Protein AF-A0A353LFD5-F1 (afdb_monomer_lite)

pLDDT: mean 95.11, std 3.33, range [70.06, 97.75]

Secondary structure (DSSP, 8-state):
--SS-STT--------HHHHHHHHHHHHHHHSS--HHHHHHHHHHHHTTHHHHHHHHHHHHHHHHHHHHHHHHHHHS-TT-EE---SSSS---EEPPTT--HHHHHHHHHTTT--

Foldseek 3Di:
DLLLDCVLVDDDDDDDPVCVVVVQVVCCVPPNDRDVVSVVVVVVCVVVPVSVVSVVVSQVVVVVVLVVVVVCCVVPPDPQKDWDRDPDDDDIDIDHPPPDDVVVVVVVVVVVVHD

Structure (mmCIF, N/CA/C/O backbone):
data_AF-A0A353LFD5-F1
#
_entry.id   AF-A0A353LFD5-F1
#
loop_
_atom_site.group_PDB
_atom_site.id
_atom_site.type_symbol
_atom_site.label_atom_id
_atom_site.label_alt_id
_atom_site.label_comp_id
_atom_site.label_asym_id
_atom_site.label_entity_id
_atom_site.label_seq_id
_atom_site.pdbx_PDB_ins_code
_atom_site.Cartn_x
_atom_site.Cartn_y
_atom_site.Cartn_z
_atom_site.occupancy
_atom_site.B_iso_or_equiv
_atom_site.auth_seq_id
_atom_site.auth_comp_id
_atom_site.auth_asym_id
_atom_site.auth_atom_id
_atom_site.pdbx_PDB_model_num
ATOM 1 N N . SER A 1 1 ? 5.084 -2.152 -6.840 1.00 70.06 1 SER A N 1
ATOM 2 C CA . SER A 1 1 ? 5.144 -2.527 -5.406 1.00 70.06 1 SER A CA 1
ATOM 3 C C . SER A 1 1 ? 3.905 -3.264 -4.891 1.00 70.06 1 SER A C 1
ATOM 5 O O . SER A 1 1 ? 4.095 -4.202 -4.135 1.00 70.06 1 SER A O 1
ATOM 7 N N . LYS A 1 2 ? 2.661 -2.901 -5.256 1.00 86.06 2 LYS A N 1
ATOM 8 C CA . LYS A 1 2 ? 1.443 -3.594 -4.760 1.00 86.06 2 LYS A CA 1
ATOM 9 C C . LYS A 1 2 ? 0.759 -4.546 -5.753 1.00 86.06 2 LYS A C 1
ATOM 11 O O . LYS A 1 2 ? -0.085 -5.324 -5.345 1.00 86.06 2 LYS A O 1
ATOM 16 N N . ILE A 1 3 ? 1.168 -4.514 -7.024 1.00 88.38 3 ILE A N 1
ATOM 17 C CA . ILE A 1 3 ? 0.632 -5.370 -8.105 1.00 88.38 3 ILE A CA 1
ATOM 18 C C . ILE A 1 3 ? 1.606 -6.461 -8.583 1.00 88.38 3 ILE A C 1
ATOM 20 O O . ILE A 1 3 ? 1.261 -7.260 -9.435 1.00 88.38 3 ILE A O 1
ATOM 24 N N . LEU A 1 4 ? 2.835 -6.453 -8.066 1.00 85.31 4 LEU A N 1
ATOM 25 C CA . LEU A 1 4 ? 3.954 -7.308 -8.497 1.00 85.31 4 LEU A CA 1
ATOM 26 C C . LEU A 1 4 ? 4.899 -7.652 -7.324 1.00 85.31 4 LEU A C 1
ATOM 28 O O . LEU A 1 4 ? 5.911 -8.317 -7.498 1.00 85.31 4 LEU A O 1
ATOM 32 N N . GLY A 1 5 ? 4.598 -7.152 -6.120 1.00 86.25 5 GLY A N 1
ATOM 33 C CA . GLY A 1 5 ? 5.456 -7.262 -4.940 1.00 86.25 5 GLY A CA 1
ATOM 34 C C . GLY A 1 5 ? 6.403 -6.064 -4.727 1.00 86.25 5 GLY A C 1
ATOM 35 O O . GLY A 1 5 ? 6.830 -5.400 -5.681 1.00 86.25 5 GLY A O 1
ATOM 36 N N . PRO A 1 6 ? 6.717 -5.716 -3.465 1.00 88.31 6 PRO A N 1
ATOM 37 C CA . PRO A 1 6 ? 7.608 -4.603 -3.142 1.00 88.31 6 PRO A CA 1
ATOM 38 C C . PRO A 1 6 ? 9.089 -4.935 -3.364 1.00 88.31 6 PRO A C 1
ATOM 40 O O . PRO A 1 6 ? 9.851 -4.012 -3.643 1.00 88.31 6 PRO A O 1
ATOM 43 N N . GLY A 1 7 ? 9.477 -6.215 -3.292 1.00 91.50 7 GLY A N 1
ATOM 44 C CA . GLY A 1 7 ? 10.869 -6.676 -3.389 1.00 91.50 7 GLY A CA 1
ATOM 45 C C . GLY A 1 7 ? 11.529 -6.454 -4.752 1.00 91.50 7 GLY A C 1
ATOM 46 O O . GLY A 1 7 ? 12.739 -6.288 -4.812 1.00 91.50 7 GLY A O 1
ATOM 47 N N . LEU A 1 8 ? 10.749 -6.340 -5.834 1.00 92.31 8 LEU A N 1
ATOM 48 C CA . LEU A 1 8 ? 11.294 -6.077 -7.174 1.00 92.31 8 LEU A CA 1
ATOM 49 C C . LEU A 1 8 ? 11.903 -4.675 -7.323 1.00 92.31 8 LEU A C 1
ATOM 51 O O . LEU A 1 8 ? 12.652 -4.443 -8.269 1.00 92.31 8 LEU A O 1
ATOM 55 N N . ARG A 1 9 ? 11.554 -3.740 -6.421 1.00 93.62 9 ARG A N 1
ATOM 56 C CA . ARG A 1 9 ? 12.003 -2.332 -6.438 1.00 93.62 9 ARG A CA 1
ATOM 57 C C . ARG A 1 9 ? 11.851 -1.657 -7.808 1.00 93.62 9 ARG A C 1
ATOM 59 O O . ARG A 1 9 ? 12.668 -0.831 -8.193 1.00 93.62 9 ARG A O 1
ATOM 66 N N . LEU A 1 10 ? 10.776 -1.990 -8.521 1.00 94.75 10 LEU A N 1
ATOM 67 C CA . LEU A 1 10 ? 10.515 -1.489 -9.865 1.00 94.75 10 LEU A CA 1
ATOM 68 C C . LEU A 1 10 ? 9.309 -0.542 -9.895 1.00 94.75 10 LEU A C 1
ATOM 70 O O . LEU A 1 10 ? 8.280 -0.786 -9.251 1.00 94.75 10 LEU A O 1
ATOM 74 N N . GLY A 1 11 ? 9.460 0.531 -10.665 1.00 93.94 11 GLY A N 1
ATOM 75 C CA . GLY A 1 11 ? 8.434 1.506 -11.011 1.00 93.94 11 GLY A CA 1
ATOM 76 C C . GLY A 1 11 ? 8.706 2.057 -12.409 1.00 93.94 11 GLY A C 1
ATOM 77 O O . GLY A 1 11 ? 9.758 1.788 -12.986 1.00 93.94 11 GLY A O 1
ATOM 78 N N . TRP A 1 12 ? 7.757 2.810 -12.948 1.00 93.81 12 TRP A N 1
ATOM 79 C CA . TRP A 1 12 ? 7.885 3.476 -14.240 1.00 93.81 12 TRP A CA 1
ATOM 80 C C . TRP A 1 12 ? 7.508 4.944 -14.093 1.00 93.81 12 TRP A C 1
ATOM 82 O O . TRP A 1 12 ? 6.811 5.330 -13.152 1.00 93.81 12 TRP A O 1
ATOM 92 N N . MET A 1 13 ? 7.969 5.756 -15.035 1.00 95.19 13 MET A N 1
ATOM 93 C CA . MET A 1 13 ? 7.665 7.174 -15.086 1.00 95.19 13 MET A CA 1
ATOM 94 C C . MET A 1 13 ? 7.281 7.525 -16.519 1.00 95.19 13 MET A C 1
ATOM 96 O O . MET A 1 13 ? 8.061 7.299 -17.440 1.00 95.19 13 MET A O 1
ATOM 100 N N . LEU A 1 14 ? 6.069 8.045 -16.699 1.00 96.38 14 LEU A N 1
ATOM 101 C CA . LEU A 1 14 ? 5.618 8.590 -17.974 1.00 96.38 14 LEU A CA 1
ATOM 102 C C . LEU A 1 14 ? 5.823 10.102 -17.927 1.00 96.38 14 LEU A C 1
ATOM 104 O O . LEU A 1 14 ? 5.241 10.769 -17.073 1.00 96.38 14 LEU A O 1
ATOM 108 N N . VAL A 1 15 ? 6.665 10.629 -18.813 1.00 96.19 15 VAL A N 1
ATOM 109 C CA . VAL A 1 15 ? 7.018 12.052 -18.843 1.00 96.19 15 VAL A CA 1
ATOM 110 C C . VAL A 1 15 ? 6.904 12.632 -20.250 1.00 96.19 15 VAL A C 1
ATOM 112 O O . VAL A 1 15 ? 7.107 11.902 -21.220 1.00 96.19 15 VAL A O 1
ATOM 115 N N . PRO A 1 16 ? 6.633 13.943 -20.385 1.00 97.50 16 PRO A N 1
ATOM 116 C CA . PRO A 1 16 ? 6.769 14.642 -21.655 1.00 97.50 16 PRO A CA 1
ATOM 117 C C . PRO A 1 16 ? 8.195 14.568 -22.214 1.00 97.50 16 PRO A C 1
ATOM 119 O O . PRO A 1 16 ? 9.178 14.612 -21.471 1.00 97.50 16 PRO A O 1
ATOM 122 N N . GLU A 1 17 ? 8.311 14.558 -23.539 1.00 96.25 17 GLU A N 1
ATOM 123 C CA . GLU A 1 17 ? 9.596 14.431 -24.238 1.00 96.25 17 GLU A CA 1
ATOM 124 C C . GLU A 1 17 ? 10.608 15.519 -23.836 1.00 96.25 17 GLU A C 1
ATOM 126 O O . GLU A 1 17 ? 11.787 15.237 -23.622 1.00 96.25 17 GLU A O 1
ATOM 131 N N . HIS A 1 18 ? 10.133 16.750 -23.616 1.00 97.12 18 HIS A N 1
ATOM 132 C CA . HIS A 1 18 ? 10.980 17.891 -23.256 1.00 97.12 18 HIS A CA 1
ATOM 133 C C . HIS A 1 18 ? 11.665 17.770 -21.877 1.00 97.12 18 HIS A C 1
ATOM 135 O O . HIS A 1 18 ? 12.616 18.509 -21.615 1.00 97.12 18 HIS A O 1
ATOM 141 N N . ILE A 1 19 ? 11.228 16.851 -21.001 1.00 97.44 19 ILE A N 1
ATOM 142 C CA . ILE A 1 19 ? 11.909 16.560 -19.723 1.00 97.44 19 ILE A CA 1
ATOM 143 C C . ILE A 1 19 ? 12.569 15.177 -19.668 1.00 97.44 19 ILE A C 1
ATOM 145 O O . ILE A 1 19 ? 13.371 14.945 -18.765 1.00 97.44 19 ILE A O 1
ATOM 149 N N . TYR A 1 20 ? 12.309 14.287 -20.634 1.00 97.25 20 TYR A N 1
ATOM 150 C CA . TYR A 1 20 ? 12.823 12.911 -20.633 1.00 97.25 20 TYR A CA 1
ATOM 151 C C . TYR A 1 20 ? 14.345 12.846 -20.443 1.00 97.25 20 TYR A C 1
ATOM 153 O O . TYR A 1 20 ? 14.824 12.209 -19.507 1.00 97.25 20 TYR A O 1
ATOM 161 N N . LYS A 1 21 ? 15.105 13.584 -21.265 1.00 97.00 21 LYS A N 1
ATOM 162 C CA . LYS A 1 21 ? 16.580 13.588 -21.210 1.00 97.00 21 LYS A CA 1
ATOM 163 C C . LYS A 1 21 ? 17.124 14.058 -19.857 1.00 97.00 21 LYS A C 1
ATOM 165 O O . LYS A 1 21 ? 18.142 13.557 -19.394 1.00 97.00 21 LYS A O 1
ATOM 170 N N . LYS A 1 22 ? 16.442 15.008 -19.201 1.00 97.31 22 LYS A N 1
ATOM 171 C CA . LYS A 1 22 ? 16.833 15.489 -17.864 1.00 97.31 22 LYS A CA 1
ATOM 172 C C . LYS A 1 22 ? 16.585 14.415 -16.807 1.00 97.31 22 LYS A C 1
ATOM 174 O O . LYS A 1 22 ? 17.454 14.166 -15.980 1.00 97.31 22 LYS A O 1
ATOM 179 N N . CYS A 1 23 ? 15.425 13.765 -16.854 1.00 97.31 23 CYS A N 1
ATOM 180 C CA . CYS A 1 23 ? 15.089 12.658 -15.964 1.00 97.31 23 CYS A CA 1
ATOM 181 C C . CYS A 1 23 ? 16.060 11.478 -16.103 1.00 97.31 23 CYS A C 1
ATOM 183 O O . CYS A 1 23 ? 16.506 10.933 -15.096 1.00 97.31 23 CYS A O 1
ATOM 185 N N . GLU A 1 24 ? 16.396 11.102 -17.338 1.00 96.25 24 GLU A N 1
ATOM 186 C CA . GLU A 1 24 ? 17.349 10.032 -17.630 1.00 96.25 24 GLU A CA 1
ATOM 187 C C . GLU A 1 24 ? 18.739 10.354 -17.073 1.00 96.25 24 GLU A C 1
ATOM 189 O O . GLU A 1 24 ? 19.306 9.534 -16.355 1.00 96.25 24 GLU A O 1
ATOM 194 N N . LEU A 1 25 ? 19.252 11.562 -17.328 1.00 97.25 25 LEU A N 1
ATOM 195 C CA . LEU A 1 25 ? 20.563 11.988 -16.836 1.00 97.25 25 LEU A CA 1
ATOM 196 C C . LEU A 1 25 ? 20.628 11.988 -15.303 1.00 97.25 25 LEU A C 1
ATOM 198 O O . LEU A 1 25 ? 21.583 11.467 -14.730 1.00 97.25 25 LEU A O 1
ATOM 202 N N . ILE A 1 26 ? 19.587 12.496 -14.633 1.00 97.38 26 ILE A N 1
ATOM 203 C CA . ILE A 1 26 ? 19.483 12.447 -13.167 1.00 97.38 26 ILE A CA 1
ATOM 204 C C . ILE A 1 26 ? 19.517 10.996 -12.680 1.00 97.38 26 ILE A C 1
ATOM 206 O O . ILE A 1 26 ? 20.281 10.675 -11.772 1.00 97.38 26 ILE A O 1
ATOM 210 N N . LYS A 1 27 ? 18.732 10.101 -13.293 1.00 96.75 27 LYS A N 1
ATOM 211 C CA . LYS A 1 27 ? 18.710 8.688 -12.900 1.00 96.75 27 LYS A CA 1
ATOM 212 C C . LYS A 1 27 ? 20.074 8.020 -13.098 1.00 96.75 27 LYS A C 1
ATOM 214 O O . LYS A 1 27 ? 20.548 7.351 -12.184 1.00 96.75 27 LYS A O 1
ATOM 219 N N . GLN A 1 28 ? 20.736 8.263 -14.228 1.00 97.06 28 GLN A N 1
ATOM 220 C CA . GLN A 1 28 ? 22.078 7.741 -14.489 1.00 97.06 28 GLN A CA 1
ATOM 221 C C . GLN A 1 28 ? 23.088 8.193 -13.426 1.00 97.06 28 GLN A C 1
ATOM 223 O O . GLN A 1 28 ? 23.882 7.381 -12.959 1.00 97.06 28 GLN A O 1
ATOM 228 N N . SER A 1 29 ? 23.030 9.457 -12.995 1.00 97.56 29 SER A N 1
ATOM 229 C CA . SER A 1 29 ? 23.896 9.969 -11.924 1.00 97.56 29 SER A CA 1
ATOM 230 C C . SER A 1 29 ? 23.553 9.426 -10.531 1.00 97.56 29 SER A C 1
ATOM 232 O O . SER A 1 29 ? 24.432 9.375 -9.677 1.00 97.56 29 SER A O 1
ATOM 234 N N . MET A 1 30 ? 22.297 9.043 -10.278 1.00 97.12 30 MET A N 1
ATOM 235 C CA . MET A 1 30 ? 21.850 8.559 -8.966 1.00 97.12 30 MET A CA 1
ATOM 236 C C . MET A 1 30 ? 22.116 7.068 -8.744 1.00 97.12 30 MET A C 1
ATOM 238 O O . MET A 1 30 ? 22.582 6.686 -7.673 1.00 97.12 30 MET A O 1
ATOM 242 N N . ASP A 1 31 ? 21.768 6.219 -9.710 1.00 96.62 31 ASP A N 1
ATOM 243 C CA . ASP A 1 31 ? 21.839 4.760 -9.556 1.00 96.62 31 ASP A CA 1
ATOM 244 C C . ASP A 1 31 ? 22.198 4.016 -10.854 1.00 96.62 31 ASP A C 1
ATOM 246 O O . ASP A 1 31 ? 22.065 2.794 -10.912 1.00 96.62 31 ASP A O 1
ATOM 250 N N . ALA A 1 32 ? 22.666 4.736 -11.883 1.00 95.12 32 ALA A N 1
ATOM 251 C CA . ALA A 1 32 ? 22.928 4.261 -13.244 1.00 95.12 32 ALA A CA 1
ATOM 252 C C . ALA A 1 32 ? 21.678 3.726 -13.968 1.00 95.12 32 ALA A C 1
ATOM 254 O O . ALA A 1 3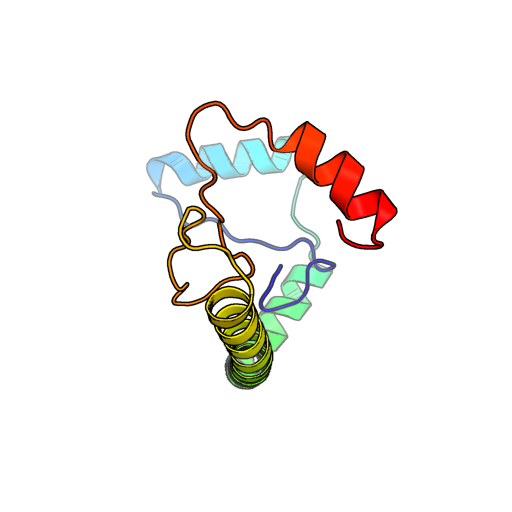2 ? 21.225 4.302 -14.958 1.00 95.12 32 ALA A O 1
ATOM 255 N N . CYS A 1 33 ? 21.112 2.619 -13.493 1.00 95.25 33 CYS A N 1
ATOM 256 C CA . CYS A 1 33 ? 19.927 1.990 -14.055 1.00 95.25 33 CYS A CA 1
ATOM 257 C C . CYS A 1 33 ? 19.182 1.149 -13.007 1.00 95.25 33 CYS A C 1
ATOM 259 O O . CYS A 1 33 ? 19.722 0.744 -11.982 1.00 95.25 33 CYS A O 1
ATOM 261 N N . SER A 1 34 ? 17.901 0.874 -13.262 1.00 95.69 34 SER A N 1
ATOM 262 C CA . SER A 1 34 ? 17.139 -0.065 -12.430 1.00 95.69 34 SER A CA 1
ATOM 263 C C . SER A 1 34 ? 17.590 -1.516 -12.673 1.00 95.69 34 SER A C 1
ATOM 265 O O . SER A 1 34 ? 18.002 -1.838 -13.787 1.00 95.69 34 SER A O 1
ATOM 267 N N . PRO A 1 35 ? 17.452 -2.432 -11.693 1.00 95.06 35 PRO A N 1
ATOM 268 C CA . PRO A 1 35 ? 17.931 -3.808 -11.830 1.00 95.06 35 PRO A CA 1
ATOM 269 C C . PRO A 1 35 ? 17.337 -4.531 -13.048 1.00 95.06 35 PRO A C 1
ATOM 271 O O . PRO A 1 35 ? 16.128 -4.768 -13.107 1.00 95.06 35 PRO A O 1
ATOM 274 N N . SER A 1 36 ? 18.179 -4.918 -14.010 1.00 95.88 36 SER A N 1
ATOM 275 C CA . SER A 1 36 ? 17.740 -5.558 -15.262 1.00 95.88 36 SER A CA 1
ATOM 276 C C . SER A 1 36 ? 16.979 -6.863 -15.025 1.00 95.88 36 SER A C 1
ATOM 278 O O . SER A 1 36 ? 15.991 -7.131 -15.702 1.00 95.88 36 SER A O 1
ATOM 280 N N . PHE A 1 37 ? 17.369 -7.646 -14.016 1.00 95.81 37 PHE A N 1
ATOM 281 C CA . PHE A 1 37 ? 16.669 -8.881 -13.656 1.00 95.81 37 PHE A CA 1
ATOM 282 C C . PHE A 1 37 ? 15.207 -8.629 -13.248 1.00 95.81 37 PHE A C 1
ATOM 284 O O . PHE A 1 37 ? 14.299 -9.282 -13.761 1.00 95.81 37 PHE A O 1
ATOM 291 N N . SER A 1 38 ? 14.956 -7.622 -12.400 1.00 96.19 38 SER A N 1
ATOM 292 C CA . SER A 1 38 ? 13.596 -7.217 -12.020 1.00 96.19 38 SER A CA 1
ATOM 293 C C . SER A 1 38 ? 12.783 -6.732 -13.222 1.00 96.19 38 SER A C 1
ATOM 295 O O . SER A 1 38 ? 11.588 -7.016 -13.305 1.00 96.19 38 SER A O 1
ATOM 297 N N . GLN A 1 39 ? 13.422 -6.016 -14.155 1.00 96.62 39 GLN A N 1
ATOM 298 C CA . GLN A 1 39 ? 12.782 -5.550 -15.388 1.00 96.62 39 GLN A CA 1
ATOM 299 C C . GLN A 1 39 ? 12.355 -6.724 -16.280 1.00 96.62 39 GLN A C 1
ATOM 301 O O . GLN A 1 39 ? 11.217 -6.747 -16.739 1.00 96.62 39 GLN A O 1
ATOM 306 N N . VAL A 1 40 ? 13.214 -7.735 -16.453 1.00 97.25 40 VAL A N 1
ATOM 307 C CA . VAL A 1 40 ? 12.906 -8.943 -17.242 1.00 97.25 40 VAL A CA 1
ATOM 308 C C . VAL A 1 40 ? 11.774 -9.762 -16.615 1.00 97.25 40 VAL A C 1
ATOM 310 O O . VAL A 1 40 ? 10.890 -10.230 -17.332 1.00 97.25 40 VAL A O 1
ATOM 313 N N . ILE A 1 41 ? 11.757 -9.915 -15.285 1.00 95.62 41 ILE A N 1
ATOM 314 C CA . ILE A 1 41 ? 10.651 -10.591 -14.586 1.00 95.62 41 ILE A CA 1
ATOM 315 C C . ILE A 1 41 ? 9.332 -9.858 -14.839 1.00 95.62 41 ILE A C 1
ATOM 317 O O . ILE A 1 41 ? 8.335 -10.490 -15.190 1.00 95.62 41 ILE A O 1
ATOM 321 N N . ALA A 1 42 ? 9.321 -8.533 -14.670 1.00 95.81 42 ALA A N 1
ATOM 322 C CA . ALA A 1 42 ? 8.122 -7.731 -14.876 1.00 95.81 42 ALA A CA 1
ATOM 323 C C . ALA A 1 42 ? 7.636 -7.793 -16.333 1.00 95.81 42 ALA A C 1
ATOM 325 O O . ALA A 1 42 ? 6.440 -7.963 -16.557 1.00 95.81 42 ALA A O 1
ATOM 326 N N . ASP A 1 43 ? 8.548 -7.7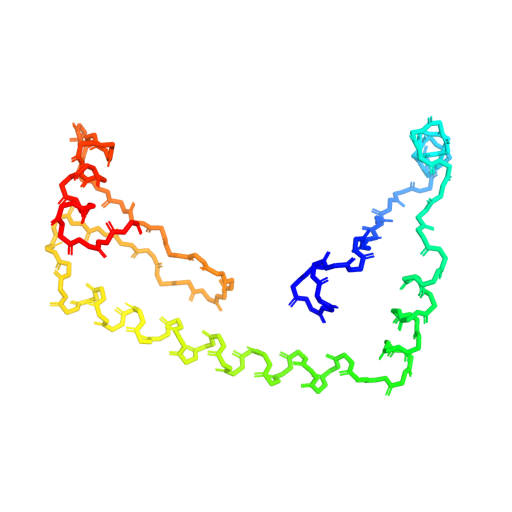21 -17.307 1.00 96.62 43 ASP A N 1
ATOM 327 C CA . ASP A 1 43 ? 8.233 -7.846 -18.734 1.00 96.62 43 ASP A CA 1
ATOM 328 C C . ASP A 1 43 ? 7.553 -9.186 -19.046 1.00 96.62 43 ASP A C 1
ATOM 330 O O . ASP A 1 43 ? 6.437 -9.202 -19.567 1.00 96.62 43 ASP A O 1
ATOM 334 N N . LYS A 1 44 ? 8.161 -10.306 -18.631 1.00 96.88 44 LYS A N 1
ATOM 335 C CA . LYS A 1 44 ? 7.593 -11.654 -18.802 1.00 96.88 44 LYS A CA 1
ATOM 336 C C . LYS A 1 44 ? 6.216 -11.774 -18.151 1.00 96.88 44 LYS A C 1
ATOM 338 O O . LYS A 1 44 ? 5.294 -12.318 -18.752 1.00 96.88 44 LYS A O 1
ATOM 343 N N . PHE A 1 45 ? 6.065 -11.264 -16.931 1.00 95.75 45 PHE A N 1
ATOM 344 C CA . PHE A 1 45 ? 4.811 -11.338 -16.185 1.00 95.75 45 PHE A CA 1
ATOM 345 C C . PHE A 1 45 ? 3.680 -10.544 -16.850 1.00 95.75 45 PHE A C 1
ATOM 347 O O . PHE A 1 45 ? 2.544 -11.014 -16.911 1.00 95.75 45 PHE A O 1
ATOM 354 N N . ILE A 1 46 ? 3.988 -9.355 -17.373 1.00 95.62 46 ILE A N 1
ATOM 355 C CA . ILE A 1 46 ? 3.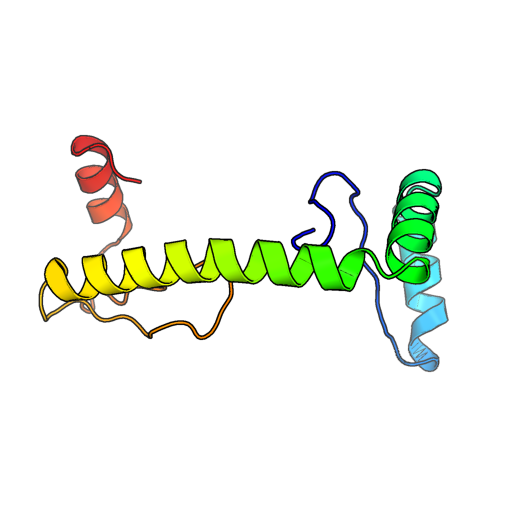013 -8.495 -18.050 1.00 95.62 46 ILE A CA 1
ATOM 356 C C . ILE A 1 46 ? 2.664 -9.053 -19.433 1.00 95.62 46 ILE A C 1
ATOM 358 O O . ILE A 1 46 ? 1.484 -9.203 -19.739 1.00 95.62 46 ILE A O 1
ATOM 362 N N . ARG A 1 47 ? 3.661 -9.397 -20.260 1.00 97.19 47 ARG A N 1
ATOM 363 C CA . ARG A 1 47 ? 3.436 -9.881 -21.635 1.00 97.19 47 ARG A CA 1
ATOM 364 C C . ARG A 1 47 ? 2.692 -11.207 -21.694 1.00 97.19 47 ARG A C 1
ATOM 366 O O . ARG A 1 47 ? 1.927 -11.421 -22.627 1.00 97.19 47 ARG A O 1
ATOM 373 N N . ASN A 1 48 ? 2.877 -12.064 -20.693 1.00 97.38 48 ASN A N 1
ATOM 374 C CA . ASN A 1 48 ? 2.142 -13.323 -20.585 1.00 97.38 48 ASN A CA 1
ATOM 375 C C . ASN A 1 48 ? 0.728 -13.147 -19.996 1.00 97.38 48 ASN A C 1
ATOM 377 O O . ASN A 1 48 ? 0.017 -14.130 -19.826 1.00 97.38 48 ASN A O 1
ATOM 381 N N . GLY A 1 49 ? 0.313 -11.924 -19.642 1.00 96.50 49 GLY A N 1
ATOM 382 C CA . GLY A 1 49 ? -1.030 -11.635 -19.130 1.00 96.50 49 GLY A CA 1
ATOM 383 C C . GLY A 1 49 ? -1.272 -12.010 -17.662 1.00 96.50 49 GLY A C 1
ATOM 384 O O . GLY A 1 49 ? -2.345 -11.719 -17.134 1.00 96.50 49 GLY A O 1
ATOM 385 N N . TYR A 1 50 ? -0.283 -12.572 -16.958 1.00 95.88 50 TYR A N 1
ATOM 386 C CA . TYR A 1 50 ? -0.416 -13.001 -15.555 1.00 95.88 50 TYR A CA 1
ATOM 387 C C . TYR A 1 50 ? -0.806 -11.865 -14.601 1.00 95.88 50 TYR A C 1
ATOM 389 O O . TYR A 1 50 ? -1.414 -12.097 -13.556 1.00 95.88 50 TYR A O 1
ATOM 397 N N . ILE A 1 51 ? -0.506 -10.617 -14.971 1.00 95.38 51 ILE A N 1
ATOM 398 C CA . ILE A 1 51 ? -0.893 -9.438 -14.196 1.00 95.38 51 ILE A CA 1
ATOM 399 C C . ILE A 1 51 ? -2.407 -9.288 -14.026 1.00 95.38 51 ILE A C 1
ATOM 401 O O . ILE A 1 51 ? -2.849 -8.815 -12.979 1.00 95.38 51 ILE A O 1
ATOM 405 N N . TYR A 1 52 ? -3.214 -9.700 -15.002 1.00 95.31 52 TYR A N 1
ATOM 406 C CA . TYR A 1 52 ? -4.666 -9.533 -14.933 1.00 95.31 52 TYR A CA 1
ATOM 407 C C . TYR A 1 52 ? -5.286 -10.492 -13.916 1.00 95.31 52 TYR A C 1
ATOM 409 O O . TYR A 1 52 ? -5.977 -10.047 -13.001 1.00 95.31 52 TYR A O 1
ATOM 417 N N . GLU A 1 53 ? -4.957 -11.780 -14.012 1.00 95.31 53 GLU A N 1
ATOM 418 C CA . GLU A 1 53 ? -5.419 -12.798 -13.064 1.00 95.31 53 GLU A CA 1
ATOM 419 C C . GLU A 1 53 ? -4.920 -12.502 -11.644 1.00 95.31 53 GLU A C 1
ATOM 421 O O . GLU A 1 53 ? -5.698 -12.475 -10.690 1.00 95.31 53 GLU A O 1
ATOM 426 N N . TYR A 1 54 ? -3.628 -12.189 -11.499 1.00 94.50 54 TYR A N 1
ATOM 427 C CA . TYR A 1 54 ? -3.050 -11.868 -10.198 1.00 94.50 54 TYR A CA 1
ATOM 428 C C . TYR A 1 54 ? -3.730 -10.660 -9.546 1.00 94.50 54 TYR A C 1
ATOM 430 O O . TYR A 1 54 ? -4.081 -10.704 -8.365 1.00 94.50 54 TYR A O 1
ATOM 438 N N . THR A 1 55 ? -3.933 -9.570 -10.295 1.00 95.19 55 THR A N 1
ATOM 439 C CA . THR A 1 55 ? -4.551 -8.362 -9.730 1.00 95.19 55 THR A CA 1
ATOM 440 C C . THR A 1 55 ? -6.019 -8.562 -9.379 1.00 95.19 55 THR A C 1
ATOM 442 O O . THR A 1 55 ? -6.471 -7.960 -8.406 1.00 95.19 55 THR A O 1
ATOM 445 N N . GLU A 1 56 ? -6.750 -9.412 -10.102 1.00 95.94 56 GLU A N 1
ATOM 446 C CA . GLU A 1 56 ? -8.126 -9.764 -9.749 1.00 95.94 56 GLU A CA 1
ATOM 447 C C . GLU A 1 56 ? -8.184 -10.561 -8.444 1.00 95.94 56 GLU A C 1
ATOM 449 O O . GLU A 1 56 ? -8.889 -10.166 -7.514 1.00 95.94 56 GLU A O 1
ATOM 454 N N . ASN A 1 57 ? -7.354 -11.597 -8.310 1.00 94.88 57 ASN A N 1
ATOM 455 C CA . ASN A 1 57 ? -7.280 -12.402 -7.088 1.00 94.88 57 ASN A CA 1
ATOM 456 C C . ASN A 1 57 ? -6.941 -11.541 -5.861 1.00 94.88 57 ASN A C 1
ATOM 458 O O . ASN A 1 57 ? -7.599 -11.608 -4.820 1.00 94.88 57 ASN A O 1
ATOM 462 N N . VAL A 1 58 ? -5.944 -10.666 -5.998 1.00 94.62 58 VAL A N 1
ATOM 463 C CA . VAL A 1 58 ? -5.523 -9.755 -4.928 1.00 94.62 58 VAL A CA 1
ATOM 464 C C . VAL A 1 58 ? -6.613 -8.728 -4.589 1.00 94.62 58 VAL A C 1
ATOM 466 O O . VAL A 1 58 ? -6.801 -8.391 -3.418 1.00 94.62 58 VAL A O 1
ATOM 469 N N . ARG A 1 59 ? -7.365 -8.240 -5.584 1.00 95.69 59 ARG A N 1
ATOM 470 C CA . ARG A 1 59 ? -8.480 -7.304 -5.376 1.00 95.69 59 ARG A CA 1
ATOM 471 C C . ARG A 1 59 ? -9.596 -7.935 -4.548 1.00 95.69 59 ARG A C 1
ATOM 473 O O . ARG A 1 59 ? -10.109 -7.264 -3.653 1.00 95.69 59 ARG A O 1
ATOM 480 N N . GLN A 1 60 ? -9.947 -9.194 -4.805 1.00 96.38 60 GLN A N 1
ATOM 481 C CA . GLN A 1 60 ? -10.986 -9.898 -4.044 1.00 96.38 60 GLN A CA 1
ATOM 482 C C . GLN A 1 60 ? -10.599 -10.058 -2.569 1.00 96.38 60 GLN A C 1
ATOM 484 O O . GLN A 1 60 ? -11.393 -9.744 -1.679 1.00 96.38 60 GLN A O 1
ATOM 489 N N . GLU A 1 61 ? -9.352 -10.445 -2.298 1.00 95.62 61 GLU A N 1
ATOM 490 C CA . GLU A 1 61 ? -8.861 -10.605 -0.927 1.00 95.62 61 GLU A CA 1
ATOM 491 C C . GLU A 1 61 ? -8.832 -9.269 -0.165 1.00 95.62 61 GLU A C 1
ATOM 493 O O . GLU A 1 61 ? -9.328 -9.176 0.961 1.00 95.62 61 GLU A O 1
ATOM 498 N N . TYR A 1 62 ? -8.322 -8.194 -0.776 1.00 95.75 62 TYR A N 1
ATOM 499 C CA . TYR A 1 62 ? -8.328 -6.883 -0.119 1.00 95.75 62 TYR A CA 1
ATOM 500 C C . TYR A 1 62 ? -9.730 -6.303 0.042 1.00 95.75 62 TYR A C 1
ATOM 502 O O . TYR A 1 62 ? -9.994 -5.654 1.052 1.00 95.75 62 TYR A O 1
ATOM 510 N N . LYS A 1 63 ? -10.651 -6.573 -0.889 1.00 96.25 63 LYS A N 1
ATOM 511 C CA . LYS A 1 63 ? -12.055 -6.180 -0.745 1.00 96.25 63 LYS A CA 1
ATOM 512 C C . LYS A 1 63 ? -12.691 -6.851 0.470 1.00 96.25 63 LYS A C 1
ATOM 514 O O . LYS A 1 63 ? -13.334 -6.164 1.258 1.00 96.25 63 LYS A O 1
ATOM 519 N N . LYS A 1 64 ? -12.470 -8.156 0.662 1.00 97.12 64 LYS A N 1
ATOM 520 C CA . LYS A 1 64 ? -12.957 -8.892 1.839 1.00 97.12 64 LYS A CA 1
ATOM 521 C C . LYS A 1 64 ? -12.454 -8.266 3.143 1.00 97.12 64 LYS A C 1
ATOM 523 O O . LYS A 1 64 ? -13.248 -8.001 4.040 1.00 97.12 64 LYS A O 1
ATOM 528 N N . ARG A 1 65 ? -11.151 -7.977 3.232 1.00 97.00 65 ARG A N 1
ATOM 529 C CA . ARG A 1 65 ? -10.545 -7.336 4.415 1.00 97.00 65 ARG A CA 1
ATOM 530 C C . ARG A 1 65 ? -11.067 -5.918 4.643 1.00 97.00 65 ARG A C 1
ATOM 532 O O . ARG A 1 65 ? -11.367 -5.555 5.774 1.00 97.00 65 ARG A O 1
ATOM 539 N N . GLY A 1 66 ? -11.192 -5.134 3.573 1.00 97.12 66 GLY A N 1
ATOM 540 C CA . GLY A 1 66 ? -11.712 -3.771 3.632 1.00 97.12 66 GLY A CA 1
ATOM 541 C C . GLY A 1 66 ? -13.153 -3.726 4.135 1.00 97.12 66 GLY A C 1
ATOM 542 O O . GLY A 1 66 ? -13.453 -2.939 5.025 1.00 97.12 66 GLY A O 1
ATOM 543 N N . LEU A 1 67 ? -14.021 -4.609 3.631 1.00 97.12 67 LEU A N 1
ATOM 544 C CA . LEU A 1 67 ? -15.410 -4.710 4.089 1.00 97.12 67 LEU A CA 1
ATOM 545 C C . LEU A 1 67 ? -15.503 -5.127 5.560 1.00 97.12 67 LEU A C 1
ATOM 547 O O . LEU A 1 67 ? -16.242 -4.495 6.305 1.00 97.12 67 LEU A O 1
ATOM 551 N N . ALA A 1 68 ? -14.710 -6.113 5.989 1.00 97.62 68 ALA A N 1
ATOM 552 C CA . ALA A 1 68 ? -14.676 -6.533 7.390 1.00 97.62 68 ALA A CA 1
ATOM 553 C C . ALA A 1 68 ? -14.236 -5.396 8.331 1.00 97.62 68 ALA A C 1
ATOM 555 O O . ALA A 1 68 ? -14.796 -5.233 9.412 1.00 97.62 68 ALA A O 1
ATOM 556 N N . MET A 1 69 ? -13.260 -4.580 7.915 1.00 97.31 69 MET A N 1
ATOM 557 C CA . MET A 1 69 ? -12.848 -3.406 8.686 1.00 97.31 69 MET A CA 1
ATOM 558 C C . MET A 1 69 ? -13.951 -2.343 8.723 1.00 97.31 69 MET A C 1
ATOM 560 O O . MET A 1 69 ? -14.235 -1.816 9.790 1.00 97.31 69 MET A O 1
ATOM 564 N N . ILE A 1 70 ? -14.597 -2.044 7.591 1.00 97.12 70 ILE A N 1
ATOM 565 C CA . ILE A 1 70 ? -15.703 -1.073 7.538 1.00 97.12 70 ILE A CA 1
ATOM 566 C C . ILE A 1 70 ? -16.839 -1.504 8.470 1.00 97.12 70 ILE A C 1
ATOM 568 O O . ILE A 1 70 ? -17.283 -0.696 9.277 1.00 97.12 70 ILE A O 1
ATOM 572 N N . GLU A 1 71 ? -17.256 -2.770 8.413 1.00 97.62 71 GLU A N 1
ATOM 573 C CA . GLU A 1 71 ? -18.314 -3.310 9.273 1.00 97.62 71 GLU A CA 1
ATOM 574 C C . GLU A 1 71 ? -17.952 -3.196 10.763 1.00 97.62 71 GLU A C 1
ATOM 576 O O . GLU A 1 71 ? -18.774 -2.783 11.582 1.00 97.62 71 GLU A O 1
ATOM 581 N N . ALA A 1 72 ? -16.701 -3.502 11.126 1.00 97.44 72 ALA A N 1
ATOM 582 C CA . ALA A 1 72 ? -16.223 -3.339 12.495 1.00 97.44 72 ALA A CA 1
ATOM 583 C C . ALA A 1 72 ? -16.224 -1.865 12.932 1.00 97.44 72 ALA A C 1
ATOM 585 O O . ALA A 1 72 ? -16.670 -1.552 14.034 1.00 97.44 72 ALA A O 1
ATOM 586 N N . LEU A 1 73 ? -15.763 -0.950 12.079 1.00 96.94 73 LEU A N 1
ATOM 587 C CA . LEU A 1 73 ? -15.756 0.476 12.394 1.00 96.94 73 LEU A CA 1
ATOM 588 C C . LEU A 1 73 ? -17.179 1.019 12.563 1.00 96.94 73 LEU A C 1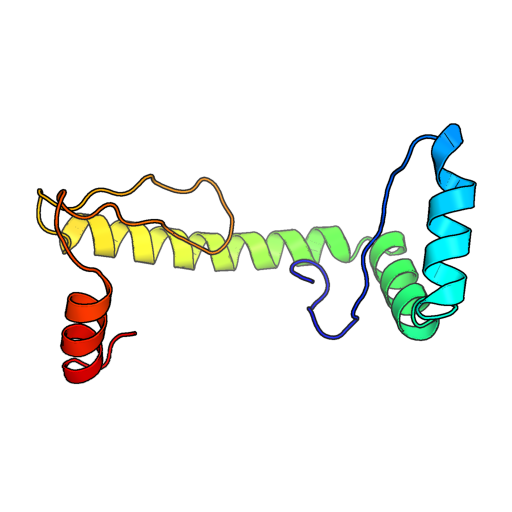
ATOM 590 O O . LEU A 1 73 ? -17.426 1.729 13.529 1.00 96.94 73 LEU A O 1
ATOM 594 N N . GLU A 1 74 ? -18.128 0.640 11.704 1.00 96.25 74 GLU A N 1
ATOM 595 C CA . GLU A 1 74 ? -19.538 1.048 11.834 1.00 96.25 74 GLU A CA 1
ATOM 596 C C . GLU A 1 74 ? -20.200 0.512 13.108 1.00 96.25 74 GLU A C 1
ATOM 598 O O . GLU A 1 74 ? -21.078 1.160 13.668 1.00 96.25 74 GLU A O 1
ATOM 603 N N . LYS A 1 75 ? -19.780 -0.666 13.577 1.00 97.69 75 LYS A N 1
ATOM 604 C CA . LYS A 1 75 ? -20.340 -1.298 14.774 1.00 97.69 75 LYS A CA 1
ATOM 605 C C . LYS A 1 75 ? -19.745 -0.773 16.080 1.00 97.69 75 LYS A C 1
ATOM 607 O O . LYS A 1 75 ? -20.440 -0.757 17.094 1.00 97.69 75 LYS A O 1
ATOM 612 N N . TYR A 1 76 ? -18.453 -0.444 16.085 1.00 96.44 76 TYR A N 1
ATOM 613 C CA . TYR A 1 76 ? -17.697 -0.208 17.318 1.00 96.44 76 TYR A CA 1
ATOM 614 C C . TYR A 1 76 ? -17.177 1.222 17.481 1.00 96.44 76 TYR A C 1
ATOM 616 O O . TYR A 1 76 ? -16.805 1.582 18.601 1.00 96.44 76 TYR A O 1
ATOM 624 N N . LEU A 1 77 ? -17.114 2.038 16.420 1.00 95.19 77 LEU A N 1
ATOM 625 C CA . LEU A 1 77 ? -16.731 3.437 16.590 1.00 95.19 77 LEU A CA 1
ATOM 626 C C . LEU A 1 77 ? -17.847 4.218 17.290 1.00 95.19 77 LEU A C 1
ATOM 628 O O . LEU A 1 77 ? -19.021 4.031 16.981 1.00 95.19 77 LEU A O 1
ATOM 632 N N . PRO A 1 78 ? -17.488 5.121 18.211 1.00 94.75 78 PRO A N 1
ATOM 633 C CA . PRO A 1 78 ? -18.447 6.049 18.781 1.00 94.75 78 PRO A CA 1
ATOM 634 C C . PRO A 1 78 ? -18.830 7.128 17.757 1.00 94.75 78 PRO A C 1
ATOM 636 O O . PRO A 1 78 ? -18.005 7.523 16.935 1.00 94.75 78 PRO A O 1
ATOM 639 N N . ASP A 1 79 ? -20.035 7.687 17.887 1.00 94.56 79 ASP A N 1
ATOM 640 C CA . ASP A 1 79 ? -20.622 8.648 16.931 1.00 94.56 79 ASP A CA 1
ATOM 641 C C . ASP A 1 79 ? -19.789 9.922 16.694 1.00 94.56 79 ASP A C 1
ATOM 643 O O . ASP A 1 79 ? -19.959 10.617 15.693 1.00 94.56 79 ASP A O 1
ATOM 647 N N . TYR A 1 80 ? -18.881 10.254 17.615 1.00 93.88 80 TYR A N 1
ATOM 648 C CA . TYR A 1 80 ? -17.993 11.412 17.501 1.00 93.88 80 TYR A CA 1
ATOM 649 C C . TYR A 1 80 ? -16.713 11.142 16.688 1.00 93.88 80 TYR A C 1
ATOM 651 O O . TYR A 1 80 ? -15.903 12.054 16.517 1.00 93.88 80 TYR A O 1
ATOM 659 N N . VAL A 1 81 ? -16.500 9.912 16.209 1.00 96.56 81 VAL A N 1
ATOM 660 C CA . VAL A 1 81 ? -15.419 9.554 15.280 1.00 96.56 81 VAL A CA 1
ATOM 661 C C . VAL A 1 81 ? -16.032 9.202 13.933 1.00 96.56 81 VAL A C 1
ATOM 663 O O . VAL A 1 81 ? -16.926 8.367 13.851 1.00 96.56 81 VAL A O 1
ATOM 666 N N . SER A 1 82 ? -15.528 9.806 12.862 1.00 95.50 82 SER A N 1
ATOM 667 C CA . SER A 1 82 ? -16.020 9.559 11.505 1.00 95.50 82 SER A CA 1
ATOM 668 C C . SER A 1 82 ? -14.923 9.031 10.588 1.00 95.50 82 SER A C 1
ATOM 670 O O . SER A 1 82 ? -13.734 9.147 10.876 1.00 95.50 82 SER A O 1
ATOM 672 N N . PHE A 1 83 ? -15.315 8.416 9.477 1.00 96.81 83 PHE A N 1
ATOM 673 C CA . PHE A 1 83 ? -14.402 7.976 8.428 1.00 96.81 83 PHE A CA 1
ATOM 674 C C . PHE A 1 83 ? -15.131 7.910 7.090 1.00 96.81 83 PHE A C 1
ATOM 676 O O . PHE A 1 83 ? -16.349 7.735 7.035 1.00 96.81 83 PHE A O 1
ATOM 683 N N . GLU A 1 84 ? -14.380 8.020 6.001 1.00 94.00 84 GLU A N 1
ATOM 684 C CA . GLU A 1 84 ? -14.916 7.807 4.660 1.00 94.00 84 GLU A CA 1
ATOM 685 C C . GLU A 1 84 ? -14.724 6.349 4.237 1.00 94.00 84 GLU A C 1
ATOM 687 O O . GLU A 1 84 ? -13.634 5.787 4.375 1.00 94.00 84 GLU A O 1
ATOM 692 N N . LYS A 1 85 ? -15.775 5.727 3.684 1.00 94.50 85 LYS A N 1
ATOM 693 C CA . LYS A 1 85 ? -15.682 4.367 3.137 1.00 94.50 85 LYS A CA 1
ATOM 694 C C . LYS A 1 85 ? -14.780 4.375 1.896 1.00 94.50 85 LYS A C 1
ATOM 696 O O . LYS A 1 85 ? -15.162 4.965 0.879 1.00 94.50 85 LYS A O 1
ATOM 701 N N . PRO A 1 86 ? -13.608 3.715 1.924 1.00 93.19 86 PRO A N 1
ATOM 702 C CA . PRO A 1 86 ? -12.707 3.725 0.784 1.00 93.19 86 PRO A CA 1
ATOM 703 C C . PRO A 1 86 ? -13.290 2.910 -0.374 1.00 93.19 86 PRO A C 1
ATOM 705 O O . PRO A 1 86 ? -13.872 1.843 -0.188 1.00 93.19 86 PRO A O 1
ATOM 708 N N . ARG A 1 87 ? -13.056 3.374 -1.605 1.00 91.12 87 ARG A N 1
ATOM 709 C CA . ARG A 1 87 ? -13.369 2.605 -2.825 1.00 91.12 87 ARG A CA 1
ATOM 710 C C . ARG A 1 87 ? -12.282 1.580 -3.179 1.00 91.12 87 ARG A C 1
ATOM 712 O O . ARG A 1 87 ? -12.496 0.726 -4.033 1.00 91.12 87 ARG A O 1
ATOM 719 N N . GLY A 1 88 ? -11.115 1.677 -2.546 1.00 90.88 88 GLY A N 1
ATOM 720 C CA . GLY A 1 88 ? -9.957 0.813 -2.754 1.00 90.88 88 GLY A CA 1
ATOM 721 C C . GLY A 1 88 ? -8.724 1.349 -2.025 1.00 90.88 88 GLY A C 1
ATOM 722 O O . GLY A 1 88 ? -8.782 2.388 -1.373 1.00 90.88 88 GLY A O 1
ATOM 723 N N . GLY A 1 89 ? -7.599 0.645 -2.149 1.00 91.75 89 GLY A N 1
ATOM 724 C CA . GLY A 1 89 ? -6.366 0.969 -1.428 1.00 91.75 89 GLY A CA 1
ATOM 725 C C . GLY A 1 89 ? -6.187 0.113 -0.175 1.00 91.75 89 GLY A C 1
ATOM 726 O O . GLY A 1 89 ? -6.684 -1.008 -0.114 1.00 91.75 89 GLY A O 1
ATOM 727 N N . PHE A 1 90 ? -5.424 0.628 0.789 1.00 92.00 90 PHE A N 1
ATOM 728 C CA . PHE A 1 90 ? -4.946 -0.135 1.952 1.00 92.00 90 PHE A CA 1
ATOM 729 C C . PHE A 1 90 ? -5.284 0.498 3.300 1.00 92.00 90 PHE A C 1
ATOM 731 O O . PHE A 1 90 ? -5.028 -0.111 4.333 1.00 92.00 90 PHE A O 1
ATOM 738 N N . TYR A 1 91 ? -5.818 1.717 3.298 1.00 95.19 91 TYR A N 1
ATOM 739 C CA . TYR A 1 91 ? -5.972 2.518 4.504 1.00 95.19 91 TYR A CA 1
ATOM 740 C C . TYR A 1 91 ? -7.392 3.055 4.603 1.00 95.19 91 TYR A C 1
ATOM 742 O O . TYR A 1 91 ? -8.011 3.390 3.592 1.00 95.19 91 TYR A O 1
ATOM 750 N N . ILE A 1 92 ? -7.869 3.152 5.838 1.00 96.31 92 ILE A N 1
ATOM 751 C CA . ILE A 1 92 ? -9.066 3.896 6.214 1.00 96.31 92 ILE A CA 1
ATOM 752 C C . ILE A 1 92 ? -8.592 5.015 7.125 1.00 96.31 92 ILE A C 1
ATOM 754 O O . ILE A 1 92 ? -7.793 4.779 8.031 1.00 96.31 92 ILE A O 1
ATOM 758 N N . TRP A 1 93 ? -9.051 6.230 6.856 1.00 95.88 93 TRP A N 1
ATOM 759 C CA . TRP A 1 93 ? -8.660 7.399 7.623 1.00 95.88 93 TRP A CA 1
ATOM 760 C C . TRP A 1 93 ? -9.762 7.766 8.612 1.00 95.88 93 TRP A C 1
ATOM 762 O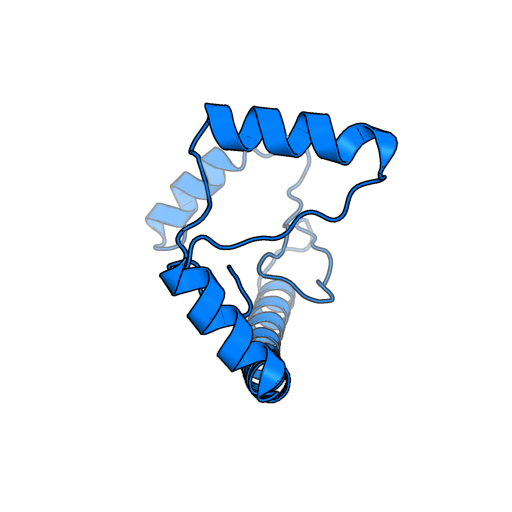 O . TRP A 1 93 ? -10.889 8.039 8.203 1.00 95.88 93 TRP A O 1
ATOM 772 N N . LEU A 1 94 ? -9.435 7.748 9.906 1.00 96.12 94 LEU A N 1
ATOM 773 C CA . LEU A 1 94 ? -10.357 8.134 10.971 1.00 96.12 94 LEU A CA 1
ATOM 774 C C . LEU A 1 94 ? -10.188 9.619 11.307 1.00 96.12 94 LEU A C 1
ATOM 776 O O . LEU A 1 94 ? -9.072 10.111 11.482 1.00 96.12 94 LEU A O 1
ATOM 780 N N . HIS A 1 95 ? -11.305 10.316 11.458 1.00 95.94 95 HIS A N 1
ATOM 781 C CA . HIS A 1 95 ? -11.379 11.699 11.900 1.00 95.94 95 HIS A CA 1
ATOM 782 C C . HIS A 1 95 ? -11.827 11.739 13.357 1.00 95.94 95 HIS A C 1
ATOM 784 O O . HIS A 1 95 ? -12.947 11.362 13.700 1.00 95.94 95 HIS A O 1
ATOM 790 N N . LEU A 1 96 ? -10.924 12.198 14.218 1.00 95.50 96 LEU A N 1
ATOM 791 C CA . LEU A 1 96 ? -11.179 12.390 15.641 1.00 95.50 96 LEU A CA 1
ATOM 792 C C . LEU A 1 96 ? -11.738 13.798 15.906 1.00 95.50 96 LEU A C 1
ATOM 794 O O . LEU A 1 96 ? -11.478 14.716 15.120 1.00 95.50 96 LEU A O 1
ATOM 798 N N . PRO A 1 97 ? -12.440 14.011 17.033 1.00 95.19 97 PRO A N 1
ATOM 799 C CA . PRO A 1 97 ? -12.895 15.336 17.433 1.00 95.19 97 PRO A CA 1
ATOM 800 C C . PRO A 1 97 ? -11.756 16.356 17.486 1.00 95.19 97 PRO A C 1
ATOM 802 O O . PRO A 1 97 ? -10.622 16.040 17.862 1.00 95.19 97 PRO A O 1
ATOM 805 N N . LYS A 1 98 ? -12.067 17.612 17.161 1.00 94.12 98 LYS A N 1
ATOM 806 C CA . LYS A 1 98 ? -11.096 18.711 17.204 1.00 94.12 98 LYS A CA 1
ATOM 807 C C . LYS A 1 98 ? -10.466 18.825 18.598 1.00 94.12 98 LYS A C 1
ATOM 809 O O . LYS A 1 98 ? -11.168 18.794 19.602 1.00 94.12 98 LYS A O 1
ATOM 814 N N . GLY A 1 99 ? -9.144 18.992 18.644 1.00 93.69 99 GLY A N 1
ATOM 815 C CA . GLY A 1 99 ? -8.382 19.078 19.897 1.00 93.69 99 GLY A CA 1
ATOM 816 C C . GLY A 1 99 ? -7.957 17.724 20.473 1.00 93.69 99 GLY A C 1
ATOM 817 O O . GLY A 1 99 ? -7.269 17.692 21.488 1.00 93.69 99 GLY A O 1
ATOM 818 N N . THR A 1 100 ? -8.314 16.614 19.821 1.00 94.44 100 THR A N 1
ATOM 819 C CA . THR A 1 100 ? -7.847 15.280 20.211 1.00 94.44 100 THR A CA 1
ATOM 820 C C . THR A 1 100 ? -6.413 15.045 19.739 1.00 94.44 100 THR A C 1
ATOM 822 O O . THR A 1 100 ? -6.127 15.146 18.547 1.00 94.44 100 THR A O 1
ATOM 825 N N . ASP A 1 101 ? -5.522 14.661 20.654 1.00 94.88 101 ASP A N 1
ATOM 826 C CA . ASP A 1 101 ? -4.180 14.187 20.308 1.00 94.88 101 ASP A CA 1
ATOM 827 C C . ASP A 1 101 ? -4.195 12.672 20.053 1.00 94.88 101 ASP A C 1
ATOM 829 O O . ASP A 1 101 ? -4.293 11.855 20.976 1.00 94.88 101 ASP A O 1
ATOM 833 N N . SER A 1 102 ? -4.072 12.292 18.780 1.00 94.31 102 SER A N 1
ATOM 834 C CA . SER A 1 102 ? -3.991 10.888 18.356 1.00 94.31 102 SER A CA 1
ATOM 835 C C . SER A 1 102 ? -2.814 10.121 18.977 1.00 94.31 102 SER A C 1
ATOM 837 O O . SER A 1 102 ? -2.915 8.913 19.177 1.00 94.31 102 SER A O 1
ATOM 839 N N . SER A 1 103 ? -1.738 10.803 19.380 1.00 95.88 103 SER A N 1
ATOM 840 C CA . SER A 1 103 ? -0.572 10.183 20.025 1.00 95.88 103 SER A CA 1
ATOM 841 C C . SER A 1 103 ? -0.911 9.661 21.422 1.00 95.88 103 SER A C 1
ATOM 843 O O . SER A 1 103 ? -0.412 8.617 21.843 1.00 95.88 103 SER A O 1
ATOM 845 N N . LEU A 1 104 ? -1.783 10.366 22.153 1.00 95.75 104 LEU A N 1
ATOM 846 C CA . LEU A 1 104 ? -2.280 9.911 23.455 1.00 95.75 104 LEU A CA 1
ATOM 847 C C . LEU A 1 104 ? -3.225 8.717 23.304 1.00 95.75 104 LEU A C 1
ATOM 849 O O . LEU A 1 104 ? -3.212 7.817 24.143 1.00 95.75 104 LEU A O 1
ATOM 853 N N . ILE A 1 105 ? -4.017 8.690 22.230 1.00 94.50 105 ILE A N 1
ATOM 854 C CA . ILE A 1 105 ? -4.862 7.539 21.898 1.00 94.50 105 ILE A CA 1
ATOM 855 C C . ILE A 1 105 ? -3.998 6.329 21.565 1.00 94.50 105 ILE A C 1
ATOM 857 O O . ILE A 1 105 ? -4.248 5.263 22.116 1.00 94.50 105 ILE A O 1
ATOM 861 N N . LEU A 1 106 ? -2.958 6.494 20.744 1.00 96.38 106 LEU A N 1
ATOM 862 C CA . LEU A 1 106 ? -2.036 5.417 20.387 1.00 96.38 106 LEU A CA 1
ATOM 863 C C . LEU A 1 106 ? -1.403 4.775 21.628 1.00 96.38 106 LEU A C 1
ATOM 865 O O . LEU A 1 106 ? -1.406 3.555 21.751 1.00 96.38 106 LEU A O 1
ATOM 869 N N . LYS A 1 107 ? -0.932 5.579 22.593 1.00 96.69 107 LYS A N 1
ATOM 870 C CA . LYS A 1 107 ? -0.392 5.059 23.864 1.00 96.69 107 LYS A CA 1
ATOM 871 C C . LYS A 1 107 ? -1.400 4.158 24.587 1.00 96.69 107 LYS A C 1
ATOM 873 O O . LYS A 1 107 ? -1.058 3.044 24.967 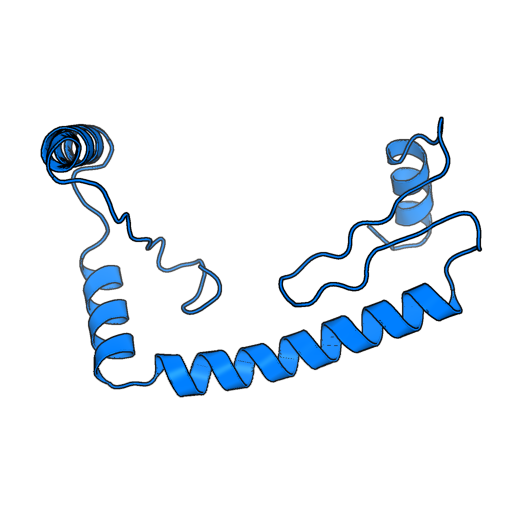1.00 96.69 107 LYS A O 1
ATOM 878 N N . LYS A 1 108 ? -2.654 4.607 24.703 1.00 96.38 108 LYS A N 1
ATOM 879 C CA . LYS A 1 108 ? -3.740 3.825 25.321 1.00 96.38 108 LYS A CA 1
ATOM 880 C C . LYS A 1 108 ? -4.155 2.606 24.490 1.00 96.38 108 LYS A C 1
ATOM 882 O O . LYS A 1 108 ? -4.608 1.615 25.052 1.00 96.38 108 LYS A O 1
ATOM 887 N N . ALA A 1 109 ? -4.053 2.675 23.165 1.00 95.81 109 ALA A N 1
ATOM 888 C CA . ALA A 1 109 ? -4.366 1.562 22.274 1.00 95.81 109 ALA A CA 1
ATOM 889 C C . ALA A 1 109 ? -3.331 0.436 22.414 1.00 95.81 109 ALA A C 1
ATOM 891 O O . ALA A 1 109 ? -3.717 -0.730 22.513 1.00 95.81 109 ALA A O 1
ATOM 892 N N . ILE A 1 110 ? -2.045 0.787 22.533 1.00 97.75 110 ILE A N 1
ATOM 893 C CA . ILE A 1 110 ? -0.945 -0.168 22.730 1.00 97.75 110 ILE A CA 1
ATOM 894 C C . ILE A 1 110 ? -1.141 -0.964 24.024 1.00 97.75 110 ILE A C 1
ATOM 896 O O . ILE A 1 110 ? -0.992 -2.184 24.015 1.00 97.75 110 ILE A O 1
ATOM 900 N N . GLU A 1 111 ? -1.550 -0.308 25.115 1.00 97.31 111 GLU A N 1
ATOM 901 C CA . GLU A 1 111 ? -1.895 -0.974 26.385 1.00 97.31 111 GLU A CA 1
ATOM 902 C C . GLU A 1 111 ? -3.018 -2.016 26.226 1.00 97.31 111 GLU A C 1
ATOM 904 O O . GLU A 1 111 ? -3.118 -2.953 27.015 1.00 97.31 111 GLU A O 1
ATOM 909 N N . LYS A 1 112 ? -3.848 -1.879 25.185 1.00 96.62 112 LYS A N 1
ATOM 910 C CA . LYS A 1 112 ? -4.929 -2.805 24.824 1.00 96.62 112 LYS A CA 1
ATOM 911 C C . LYS A 1 112 ? -4.568 -3.753 23.673 1.00 96.62 112 LYS A C 1
ATOM 913 O O . LYS A 1 112 ? -5.442 -4.467 23.188 1.00 96.62 112 LYS A O 1
ATOM 918 N N . GLY A 1 113 ? -3.307 -3.774 23.238 1.00 96.69 113 GLY A N 1
ATOM 919 C CA . GLY A 1 113 ? -2.810 -4.671 22.192 1.00 96.69 113 GLY A CA 1
ATOM 920 C C . GLY A 1 113 ? -3.141 -4.247 20.756 1.00 96.69 113 GLY A C 1
ATOM 921 O O . GLY A 1 113 ? -3.122 -5.095 19.867 1.00 96.69 113 GLY A O 1
ATOM 922 N N . VAL A 1 114 ? -3.447 -2.967 20.515 1.00 95.00 114 VAL A N 1
ATOM 923 C CA . VAL A 1 114 ? -3.745 -2.420 19.178 1.00 95.00 114 VAL A CA 1
ATOM 924 C C . VAL A 1 114 ? -2.805 -1.250 18.863 1.00 95.00 114 VAL A C 1
ATOM 926 O O . VAL A 1 114 ? -2.489 -0.458 19.748 1.00 95.00 114 VAL A O 1
ATOM 929 N N . VAL A 1 115 ? -2.355 -1.141 17.608 1.00 91.38 115 VAL A N 1
ATOM 930 C CA . VAL A 1 115 ? -1.442 -0.092 17.106 1.00 91.38 115 VAL A CA 1
ATOM 931 C C . VAL A 1 115 ? -2.043 0.574 15.880 1.00 91.38 115 VAL A C 1
ATOM 933 O O . VAL A 1 115 ? -2.564 -0.175 15.023 1.00 91.38 115 VAL A O 1
#

Radius of gyration: 20.92 Å; chains: 1; bounding box: 44×32×51 Å

Sequence (115 aa):
SKILGPGLRLGWMLVPEHIYKKCELIKQSMDACSPSFSQVIADKFIRNGYIYEYTENVRQEYKKRGLAMIEALEKYLPDYVSFEKPRGGFYIWLHLPKGTDSSLILKKAIEKGVV